Protein AF-A0A150FWF8-F1 (afdb_monomer)

Solvent-accessible surface area (backbone atoms only — not comparable to full-atom values): 8948 Å² total; per-residue (Å²): 78,70,70,55,51,53,51,52,54,50,52,48,55,57,45,66,74,67,61,68,60,46,99,85,64,50,68,86,75,73,76,41,76,70,73,86,49,78,56,69,52,47,60,86,70,69,62,70,35,50,94,74,71,52,44,63,86,37,33,57,85,67,70,81,96,44,62,73,79,41,32,49,62,50,50,48,48,54,54,50,48,57,51,49,51,50,56,58,72,72,49,82,90,55,95,72,78,41,71,66,52,53,51,52,51,51,55,50,49,44,67,73,64,64,37,73,66,49,49,50,53,33,48,49,42,32,68,74,44,46,49,56,44,26,56,77,48,74,74,37,82,64,78,79,76,87,124

Secondary structure (DSSP, 8-state):
-HHHHHHHHHHHHHHHTTPPP-TTS--PPPPB-----GGG--GGGSSTTGGGT--SSSB----TT-GGGGHHHHHHHHHHHHHHHHHHHTSPP-TT-SHHHHHHHHHHHHHHHS-HHHHHHHHHHIIIIIHHHHHHTTTSPPPPP--

Organism: Gonium pectorale (NCBI:txid33097)

Mean predicted aligned error: 6.27 Å

Radius of gyration: 18.66 Å; Cα contacts (8 Å, |Δi|>4): 97; chains: 1; bounding box: 53×30×49 Å

pLDDT: mean 86.34, std 9.05, range [38.56, 96.19]

InterPro domains:
  IPR036397 Ribonuclease H superfamily [G3DSA:3.30.420.10] (2-141)

Foldseek 3Di:
DVVVVVVVVVVQVVQVVPFDQDPVRDTDQAQDEDAPDVVQPDQDVCPSCVVVVDHPVSYDDDDHPCVLLVQLVSVLVVVLVVVLVVVVVVDDDDPCPDPVNSVVVSVVCCVVPSDPVSSVVSVCCSVVPSVVQCVVVVNDDRPPDDD

Sequence (147 aa):
MEEFKAVIRSCQRAWDAREQPGADGEREAPIWSWDNARIHGNITDGVSWADLGITALEHTRLPPYSPDMHSVIELSHAHLMSVMQKYINGRQSGPEDDLVSYTSQLQKLFKEMITPEWVQATTHRLFLQVLPATLAAGGNYPPKQKR

Structure (mmCIF, N/CA/C/O backbone):
data_AF-A0A150FWF8-F1
#
_entry.id   AF-A0A150FWF8-F1
#
loop_
_atom_site.group_PDB
_atom_site.id
_atom_site.type_symbol
_atom_site.label_atom_id
_atom_site.label_alt_id
_atom_site.label_comp_id
_atom_site.label_asym_id
_atom_site.label_entity_id
_atom_site.label_seq_id
_atom_site.pdbx_PDB_ins_code
_atom_site.Cartn_x
_atom_site.Cartn_y
_atom_site.Cartn_z
_atom_site.occupancy
_atom_site.B_iso_or_equiv
_atom_site.auth_seq_id
_atom_site.auth_comp_id
_atom_site.auth_asym_id
_atom_site.auth_atom_id
_atom_site.pdbx_PDB_model_num
ATOM 1 N N . MET A 1 1 ? 3.355 16.544 0.214 1.00 82.81 1 MET A N 1
ATOM 2 C CA . MET A 1 1 ? 4.555 15.835 -0.275 1.00 82.81 1 MET A CA 1
ATOM 3 C C . MET A 1 1 ? 5.443 15.396 0.881 1.00 82.81 1 MET A C 1
ATOM 5 O O . MET A 1 1 ? 5.661 14.202 0.991 1.00 82.81 1 MET A O 1
ATOM 9 N N . GLU A 1 2 ? 5.880 16.285 1.785 1.00 88.31 2 GLU A N 1
ATOM 10 C CA . GLU A 1 2 ? 6.743 15.880 2.917 1.00 88.31 2 GLU A CA 1
ATOM 11 C C . GLU A 1 2 ? 6.139 14.808 3.835 1.00 88.31 2 GLU A C 1
ATOM 13 O O . GLU A 1 2 ? 6.839 13.883 4.233 1.00 88.31 2 GLU A O 1
ATOM 18 N N . GLU A 1 3 ? 4.837 14.869 4.116 1.00 88.56 3 GLU A N 1
ATOM 19 C CA . GLU A 1 3 ? 4.151 13.829 4.899 1.00 88.56 3 GLU A CA 1
ATOM 20 C C . GLU A 1 3 ? 4.235 12.455 4.220 1.00 88.56 3 GLU A C 1
ATOM 22 O O . GLU A 1 3 ? 4.554 11.457 4.861 1.00 88.56 3 GLU A O 1
ATOM 27 N N . PHE A 1 4 ? 4.030 12.404 2.901 1.00 90.50 4 PHE A N 1
ATOM 28 C CA . PHE A 1 4 ? 4.149 11.165 2.137 1.00 90.50 4 PHE A CA 1
ATOM 29 C C . PHE A 1 4 ? 5.605 10.683 2.074 1.00 90.50 4 PHE A C 1
ATOM 31 O O . PHE A 1 4 ? 5.872 9.507 2.308 1.00 90.50 4 PHE A O 1
ATOM 38 N N . LYS A 1 5 ? 6.575 11.591 1.891 1.00 91.62 5 LYS A N 1
ATOM 39 C CA . LYS A 1 5 ? 8.005 11.258 2.006 1.00 91.62 5 LYS A CA 1
ATOM 40 C C . LYS A 1 5 ? 8.357 10.679 3.372 1.00 91.62 5 LYS A C 1
ATOM 42 O O . LYS A 1 5 ? 9.168 9.762 3.448 1.00 91.62 5 LYS A O 1
ATOM 47 N N . ALA A 1 6 ? 7.762 11.176 4.456 1.00 92.81 6 ALA A N 1
ATOM 48 C CA . ALA A 1 6 ? 7.980 10.623 5.789 1.00 92.81 6 ALA A CA 1
ATOM 49 C C . ALA A 1 6 ? 7.493 9.166 5.895 1.00 92.81 6 ALA A C 1
ATOM 51 O O . ALA A 1 6 ? 8.179 8.346 6.512 1.00 92.81 6 ALA A O 1
ATOM 52 N N . VAL A 1 7 ? 6.372 8.829 5.245 1.00 91.81 7 VAL A N 1
ATOM 53 C CA . VAL A 1 7 ? 5.888 7.443 5.125 1.00 91.81 7 VAL A CA 1
ATOM 54 C C . VAL A 1 7 ? 6.887 6.589 4.343 1.00 91.81 7 VAL A C 1
ATOM 56 O O . VAL A 1 7 ? 7.332 5.567 4.863 1.00 91.81 7 VAL A O 1
ATOM 59 N N . ILE A 1 8 ? 7.320 7.040 3.161 1.00 92.69 8 ILE A N 1
ATOM 60 C CA . ILE A 1 8 ? 8.300 6.319 2.327 1.00 92.69 8 ILE A CA 1
ATOM 61 C C . ILE A 1 8 ? 9.616 6.083 3.080 1.00 92.69 8 ILE A C 1
ATOM 63 O O . ILE A 1 8 ? 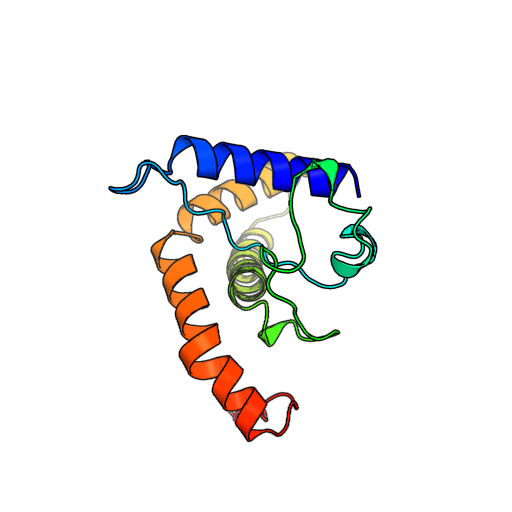10.090 4.951 3.136 1.00 92.69 8 ILE A O 1
ATOM 67 N N . ARG A 1 9 ? 10.154 7.100 3.769 1.00 93.62 9 ARG A N 1
ATOM 68 C CA . ARG A 1 9 ? 11.345 6.962 4.632 1.00 93.62 9 ARG A CA 1
ATOM 69 C C . ARG A 1 9 ? 11.153 5.897 5.714 1.00 93.62 9 ARG A C 1
ATOM 71 O O . ARG A 1 9 ? 12.097 5.197 6.069 1.00 93.62 9 ARG A O 1
AT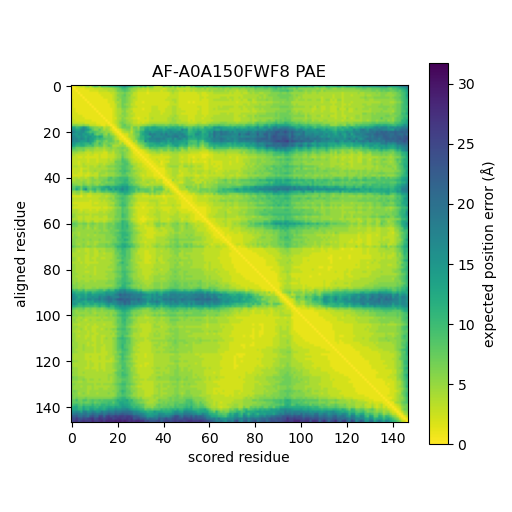OM 78 N N . SER A 1 10 ? 9.951 5.788 6.279 1.00 92.75 10 SER A N 1
ATOM 79 C CA . SER A 1 10 ? 9.643 4.769 7.286 1.00 92.75 10 SER A CA 1
ATOM 80 C C . SER A 1 10 ? 9.637 3.363 6.687 1.00 92.75 10 SER A C 1
ATOM 82 O O . SER A 1 10 ? 10.218 2.448 7.270 1.00 92.75 10 SER A O 1
ATOM 84 N N . CYS A 1 11 ? 9.043 3.204 5.503 1.00 91.19 11 CYS A N 1
ATOM 85 C CA . CYS A 1 11 ? 9.052 1.947 4.759 1.00 91.19 11 CYS A CA 1
ATOM 86 C C . CYS A 1 11 ? 10.472 1.533 4.356 1.00 91.19 11 CYS A C 1
ATOM 88 O O . CYS A 1 11 ? 10.833 0.377 4.549 1.00 91.19 11 CYS A O 1
ATOM 90 N N . GLN A 1 12 ? 11.288 2.474 3.876 1.00 90.31 12 GLN A N 1
ATOM 91 C CA . GLN A 1 12 ? 12.669 2.213 3.468 1.00 90.31 12 GLN A CA 1
ATOM 92 C C . GLN A 1 12 ? 13.511 1.739 4.654 1.00 90.31 12 GLN A C 1
ATOM 94 O O . GLN A 1 12 ? 14.108 0.674 4.588 1.00 90.31 12 GLN A O 1
ATOM 99 N N . ARG A 1 13 ? 13.432 2.420 5.808 1.00 90.88 13 ARG A N 1
ATOM 100 C CA . ARG A 1 13 ? 14.096 1.947 7.037 1.00 90.88 13 ARG A CA 1
ATOM 101 C C . ARG A 1 13 ? 13.661 0.538 7.448 1.00 90.88 13 ARG A C 1
ATOM 103 O O . ARG A 1 13 ? 14.473 -0.230 7.953 1.00 90.88 13 ARG A O 1
ATOM 110 N N . ALA A 1 14 ? 12.379 0.210 7.286 1.00 88.94 14 ALA A N 1
ATOM 111 C CA . ALA A 1 14 ? 11.867 -1.118 7.614 1.00 88.94 14 ALA A CA 1
ATOM 112 C C . ALA A 1 14 ? 12.358 -2.195 6.631 1.00 88.94 14 ALA A C 1
ATOM 114 O O . ALA A 1 14 ? 12.571 -3.331 7.055 1.00 88.94 14 ALA A O 1
ATOM 115 N N . TRP A 1 15 ? 12.541 -1.844 5.355 1.00 87.81 15 TRP A N 1
ATOM 116 C CA . TRP A 1 15 ? 13.174 -2.694 4.346 1.00 87.81 15 TRP A CA 1
ATOM 117 C C . TRP A 1 15 ? 14.650 -2.926 4.678 1.00 87.81 15 TRP A C 1
ATOM 119 O O . TRP A 1 15 ? 15.046 -4.067 4.903 1.00 87.81 15 TRP A O 1
ATOM 129 N N . ASP A 1 16 ? 15.421 -1.851 4.850 1.00 86.56 16 ASP A N 1
ATOM 130 C CA . ASP A 1 16 ? 16.868 -1.889 5.102 1.00 86.56 16 ASP A CA 1
ATOM 131 C C . ASP A 1 16 ? 17.242 -2.678 6.367 1.00 86.56 16 ASP A C 1
ATOM 133 O O . ASP A 1 16 ? 18.336 -3.241 6.463 1.00 86.56 16 ASP A O 1
ATOM 137 N N . ALA A 1 17 ? 16.344 -2.696 7.358 1.00 86.88 17 ALA A N 1
ATOM 138 C CA . ALA A 1 17 ? 16.509 -3.448 8.599 1.00 86.88 17 ALA A CA 1
ATOM 139 C C . ALA A 1 17 ? 16.236 -4.955 8.448 1.00 86.88 17 ALA A C 1
ATOM 141 O O . ALA A 1 17 ? 16.675 -5.739 9.290 1.00 86.88 17 ALA A O 1
ATOM 142 N N . ARG A 1 18 ? 15.469 -5.362 7.431 1.00 83.19 18 ARG A N 1
ATOM 143 C CA . ARG A 1 18 ? 15.099 -6.764 7.169 1.00 83.19 18 ARG A CA 1
ATOM 144 C C . ARG A 1 18 ? 15.991 -7.410 6.123 1.00 83.19 18 ARG A C 1
ATOM 146 O O . ARG A 1 18 ? 16.251 -8.607 6.208 1.00 83.19 18 ARG A O 1
ATOM 153 N N . GLU A 1 19 ? 16.380 -6.638 5.124 1.00 78.50 19 GLU A N 1
ATOM 154 C CA . GLU A 1 19 ? 17.072 -7.129 3.949 1.00 78.50 19 GLU A CA 1
ATOM 155 C C . GLU A 1 19 ? 18.535 -7.454 4.290 1.00 78.50 19 GLU A C 1
ATOM 157 O O . GLU A 1 19 ? 19.263 -6.652 4.886 1.00 78.50 19 GLU A O 1
ATOM 162 N N . GLN A 1 20 ? 18.931 -8.694 3.995 1.00 68.94 20 GLN A N 1
ATOM 163 C CA . GLN A 1 20 ? 20.305 -9.156 4.158 1.00 68.94 20 GLN A CA 1
ATOM 164 C C . GLN A 1 20 ? 21.025 -9.017 2.816 1.00 68.94 20 GLN A C 1
ATOM 166 O O . GLN A 1 20 ? 20.408 -9.324 1.800 1.00 68.94 20 GLN A O 1
ATOM 171 N N . PRO A 1 21 ? 22.307 -8.609 2.803 1.00 69.44 21 PRO A N 1
ATOM 172 C CA . PRO A 1 21 ? 23.065 -8.534 1.562 1.00 69.44 21 PRO A CA 1
ATOM 173 C C . PRO A 1 21 ? 23.065 -9.886 0.840 1.00 69.44 21 PRO A C 1
ATOM 175 O O . PRO A 1 21 ? 23.193 -10.935 1.484 1.00 69.44 21 PRO A O 1
ATOM 178 N N . GLY A 1 22 ? 22.957 -9.849 -0.485 1.00 64.06 22 GLY A N 1
ATOM 179 C CA . GLY A 1 22 ? 23.120 -11.000 -1.361 1.00 64.06 22 GLY A CA 1
ATOM 180 C C . GLY A 1 22 ? 24.528 -11.599 -1.294 1.00 64.06 22 GLY A C 1
ATOM 181 O O . GLY A 1 22 ? 25.421 -11.117 -0.594 1.00 64.06 22 GLY A O 1
ATOM 182 N N . ALA A 1 23 ? 24.748 -12.685 -2.038 1.00 65.25 23 ALA A N 1
ATOM 183 C CA . ALA A 1 23 ? 26.032 -13.397 -2.063 1.00 65.25 23 ALA A CA 1
ATOM 184 C C . ALA A 1 23 ? 27.204 -12.552 -2.616 1.00 65.25 23 ALA A C 1
ATOM 186 O O . ALA A 1 23 ? 28.365 -12.863 -2.356 1.00 65.25 23 ALA A O 1
ATOM 187 N N . ASP A 1 24 ? 26.898 -11.495 -3.361 1.00 75.94 24 ASP A N 1
ATOM 188 C CA . ASP A 1 24 ? 27.807 -10.472 -3.889 1.00 75.94 24 ASP A CA 1
ATOM 189 C C . ASP A 1 24 ? 27.988 -9.270 -2.942 1.00 75.94 24 ASP A C 1
ATOM 191 O O . ASP A 1 24 ? 28.795 -8.381 -3.213 1.00 75.94 24 ASP A O 1
ATOM 195 N N . GLY A 1 25 ? 27.286 -9.257 -1.806 1.00 68.75 25 GLY A N 1
ATOM 196 C CA . GLY A 1 25 ? 27.269 -8.145 -0.862 1.00 68.75 25 GLY A CA 1
ATOM 197 C C . GLY A 1 25 ? 26.376 -6.981 -1.292 1.00 68.75 25 GLY A C 1
ATOM 198 O O . GLY A 1 25 ? 26.325 -5.983 -0.565 1.00 68.75 25 GLY A O 1
ATOM 199 N N . GLU A 1 26 ? 25.670 -7.090 -2.422 1.00 73.25 26 GLU A N 1
ATOM 200 C CA . GLU A 1 26 ? 24.717 -6.075 -2.858 1.00 73.25 26 GLU A CA 1
ATOM 201 C C . GLU A 1 26 ? 23.365 -6.259 -2.174 1.00 73.25 26 GLU A C 1
ATOM 203 O O . GLU A 1 26 ? 22.976 -7.351 -1.758 1.00 73.25 26 GLU A O 1
ATOM 208 N N . ARG A 1 27 ? 22.670 -5.138 -2.006 1.00 72.00 27 ARG A N 1
ATOM 209 C CA . ARG A 1 27 ? 21.336 -5.078 -1.424 1.00 72.00 27 ARG A CA 1
ATOM 210 C C . ARG A 1 27 ? 20.326 -4.808 -2.526 1.00 72.00 27 ARG A C 1
ATOM 212 O O . ARG A 1 27 ? 20.511 -3.864 -3.297 1.00 72.00 27 ARG A O 1
ATOM 219 N N . GLU A 1 28 ? 19.264 -5.599 -2.596 1.00 77.69 28 GLU A N 1
ATOM 220 C CA . GLU A 1 28 ? 18.159 -5.332 -3.507 1.00 77.69 28 GLU A CA 1
ATOM 221 C C . GLU A 1 28 ? 17.399 -4.089 -3.037 1.00 77.69 28 GLU A C 1
ATOM 223 O O . GLU A 1 28 ? 16.828 -4.032 -1.942 1.00 77.69 28 GLU A O 1
ATOM 228 N N . ALA A 1 29 ? 17.375 -3.071 -3.896 1.00 78.81 29 ALA A N 1
ATOM 229 C CA . ALA A 1 29 ? 16.549 -1.899 -3.673 1.00 78.81 29 ALA A CA 1
ATOM 230 C C . ALA A 1 29 ? 15.059 -2.273 -3.794 1.00 78.81 29 ALA A C 1
ATOM 232 O O . ALA A 1 29 ? 14.678 -3.025 -4.697 1.00 78.81 29 ALA A O 1
ATOM 233 N N . PRO A 1 30 ? 14.183 -1.731 -2.930 1.00 86.69 30 PRO A N 1
ATOM 234 C CA . PRO A 1 30 ? 12.756 -1.969 -3.055 1.00 86.69 30 PRO A CA 1
ATOM 235 C C . PRO A 1 30 ? 12.214 -1.322 -4.335 1.00 86.69 30 PRO A C 1
ATOM 237 O O . PRO A 1 30 ? 12.548 -0.182 -4.662 1.00 86.69 30 PRO A O 1
ATOM 240 N N . ILE A 1 31 ? 11.303 -2.024 -5.013 1.00 88.38 31 ILE A N 1
ATOM 241 C CA . ILE A 1 31 ? 10.491 -1.437 -6.081 1.00 88.38 31 ILE A CA 1
ATOM 242 C C . ILE A 1 31 ? 9.268 -0.777 -5.447 1.00 88.38 31 ILE A C 1
ATOM 244 O O . ILE A 1 31 ? 8.422 -1.428 -4.831 1.00 88.38 31 ILE A O 1
ATOM 248 N N . TRP A 1 32 ? 9.160 0.530 -5.629 1.00 89.81 32 TRP A N 1
ATOM 249 C CA . TRP A 1 32 ? 8.079 1.351 -5.118 1.00 89.81 32 TRP A CA 1
ATOM 250 C C . TRP A 1 32 ? 6.877 1.377 -6.059 1.00 89.81 32 TRP A C 1
ATOM 252 O O . TRP A 1 32 ? 7.002 1.250 -7.278 1.00 89.81 32 TRP A O 1
ATOM 262 N N . SER A 1 33 ? 5.686 1.569 -5.498 1.00 88.50 33 SER A N 1
ATOM 263 C CA . SER A 1 33 ? 4.461 1.741 -6.275 1.00 88.50 33 SER A CA 1
ATOM 264 C C . SER A 1 33 ? 3.449 2.593 -5.512 1.00 88.50 33 SER A C 1
ATOM 266 O O . SER A 1 33 ? 3.050 2.249 -4.399 1.00 88.50 33 SER A O 1
ATOM 268 N N . TRP A 1 34 ? 3.024 3.699 -6.123 1.00 89.19 34 TRP A N 1
ATOM 269 C CA . TRP A 1 34 ? 1.925 4.557 -5.670 1.00 89.19 34 TRP A CA 1
ATOM 270 C C . TRP A 1 34 ? 1.224 5.208 -6.872 1.00 89.19 34 TRP A C 1
ATOM 272 O O . TRP A 1 34 ? 1.686 5.100 -8.010 1.00 89.19 34 TRP A O 1
ATOM 282 N N . ASP A 1 35 ? 0.053 5.811 -6.650 1.00 86.62 35 ASP A N 1
ATOM 283 C CA . ASP A 1 35 ? -0.755 6.407 -7.723 1.00 86.62 35 ASP A CA 1
ATOM 284 C C . ASP A 1 35 ? -0.237 7.792 -8.155 1.00 86.62 35 ASP A C 1
ATOM 286 O O . ASP A 1 35 ? 0.666 8.370 -7.554 1.00 86.62 35 ASP A O 1
ATOM 290 N N . ASN A 1 36 ? -0.841 8.372 -9.191 1.00 86.50 36 ASN A N 1
ATOM 291 C CA . ASN A 1 36 ? -0.421 9.666 -9.736 1.00 86.50 36 ASN A CA 1
ATOM 292 C C . ASN A 1 36 ? -1.059 10.879 -9.016 1.00 86.50 36 ASN A C 1
ATOM 294 O O . ASN A 1 36 ? -1.246 11.933 -9.634 1.00 86.50 36 ASN A O 1
ATOM 298 N N . ALA A 1 37 ? -1.448 10.760 -7.740 1.00 86.12 37 ALA A N 1
ATOM 299 C CA . ALA A 1 37 ? -1.984 11.890 -6.985 1.00 86.12 37 ALA A CA 1
ATOM 300 C C . ALA A 1 37 ? -0.940 13.010 -6.835 1.00 86.12 37 ALA A C 1
ATOM 302 O O . ALA A 1 37 ? 0.234 12.766 -6.564 1.00 86.12 37 ALA A O 1
ATOM 303 N N . ARG A 1 38 ? -1.373 14.278 -6.922 1.00 86.75 38 ARG A N 1
ATOM 304 C CA . ARG A 1 38 ? -0.477 15.454 -6.832 1.00 86.75 38 ARG A CA 1
ATOM 305 C C . ARG A 1 38 ? 0.416 15.437 -5.585 1.00 86.75 38 ARG A C 1
ATOM 307 O O . ARG A 1 38 ? 1.541 15.926 -5.623 1.00 86.75 38 ARG A O 1
ATOM 314 N N . ILE A 1 39 ? -0.087 14.896 -4.476 1.00 86.12 39 ILE A N 1
ATOM 315 C CA . ILE A 1 39 ? 0.645 14.814 -3.207 1.00 86.12 39 ILE A CA 1
ATOM 316 C C . ILE A 1 39 ? 1.872 13.890 -3.264 1.00 86.12 39 ILE A C 1
ATOM 318 O O . ILE A 1 39 ? 2.776 14.078 -2.445 1.00 86.12 39 ILE A O 1
ATOM 322 N N . HIS A 1 40 ? 1.917 12.958 -4.224 1.00 87.9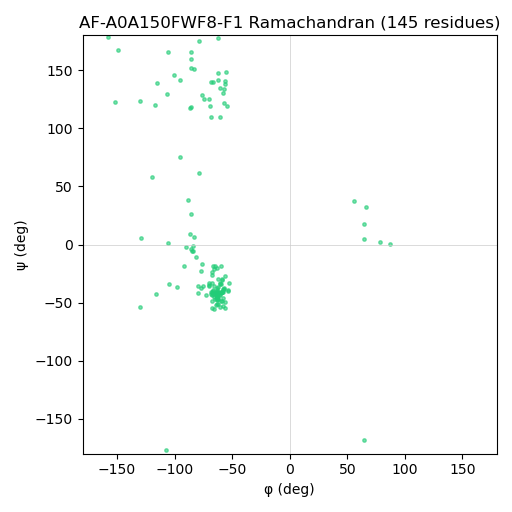4 40 HIS A N 1
ATOM 323 C CA . HIS A 1 40 ? 3.017 12.021 -4.458 1.00 87.94 40 HIS A CA 1
ATOM 324 C C . HIS A 1 40 ? 4.129 12.607 -5.348 1.00 87.94 40 HIS A C 1
ATOM 326 O O . HIS A 1 40 ? 5.158 11.970 -5.546 1.00 87.94 40 HIS A O 1
ATOM 332 N N . GLY A 1 41 ? 3.965 13.824 -5.876 1.00 85.38 41 GLY A N 1
ATOM 333 C CA . GLY A 1 41 ? 4.950 14.419 -6.785 1.00 85.38 41 GLY A CA 1
ATOM 334 C C . GLY A 1 41 ? 5.083 13.647 -8.103 1.00 85.38 41 GLY A C 1
ATOM 335 O O . GLY A 1 41 ? 4.260 12.791 -8.424 1.00 85.38 41 GLY A O 1
ATOM 336 N N . ASN A 1 42 ? 6.111 13.966 -8.890 1.00 82.69 42 ASN A N 1
ATOM 337 C CA . ASN A 1 42 ? 6.362 13.297 -10.164 1.00 82.69 42 ASN A CA 1
ATOM 338 C C . ASN A 1 42 ? 7.701 12.558 -10.123 1.00 82.69 42 ASN A C 1
ATOM 340 O O . ASN A 1 42 ? 8.744 13.174 -9.962 1.00 82.69 42 ASN A O 1
ATOM 344 N N . ILE A 1 43 ? 7.694 11.239 -10.317 1.00 82.94 43 ILE A N 1
ATOM 345 C CA . ILE A 1 43 ? 8.942 10.467 -10.327 1.00 82.94 43 ILE A CA 1
ATOM 346 C C . ILE A 1 43 ? 9.837 10.796 -11.530 1.00 82.94 43 ILE A C 1
ATOM 348 O O . ILE A 1 43 ? 11.056 10.673 -11.456 1.00 82.94 43 ILE A O 1
ATOM 352 N N . THR A 1 44 ? 9.254 11.257 -12.641 1.00 79.44 44 THR A N 1
ATOM 353 C CA . THR A 1 44 ? 10.006 11.539 -13.870 1.00 79.44 44 THR A CA 1
ATOM 354 C C . THR A 1 44 ? 10.633 12.929 -13.893 1.00 79.44 44 THR A C 1
ATOM 356 O O . THR A 1 44 ? 11.320 13.247 -14.859 1.00 79.44 44 THR A O 1
ATOM 359 N N . ASP A 1 45 ? 10.371 13.784 -12.901 1.00 79.50 45 ASP A N 1
ATOM 360 C CA . ASP A 1 45 ? 10.965 15.126 -12.853 1.00 79.50 45 ASP A CA 1
ATOM 361 C C . ASP A 1 45 ? 12.397 15.125 -12.290 1.00 79.50 45 ASP A C 1
ATOM 363 O O . ASP A 1 45 ? 13.089 16.133 -12.399 1.00 79.50 45 ASP A O 1
ATOM 367 N N . GLY A 1 46 ? 12.849 14.002 -11.712 1.00 69.12 46 GLY A N 1
ATOM 368 C CA . GLY A 1 46 ? 14.188 13.843 -11.138 1.00 69.12 46 GLY A CA 1
ATOM 369 C C . GLY A 1 46 ? 14.478 14.731 -9.921 1.00 69.12 46 GLY A C 1
ATOM 370 O O . GLY A 1 46 ? 15.603 14.729 -9.433 1.00 69.12 46 GLY A O 1
ATOM 371 N N . VAL A 1 47 ? 13.494 15.484 -9.423 1.00 79.69 47 VAL A N 1
ATOM 372 C CA . VAL A 1 47 ? 13.630 16.459 -8.328 1.00 79.69 47 VAL A CA 1
ATOM 373 C C . VAL A 1 47 ? 12.791 16.038 -7.127 1.00 79.69 47 VAL A C 1
ATOM 375 O O . VAL A 1 47 ? 13.261 16.101 -5.992 1.00 79.69 47 VAL A O 1
ATOM 378 N N . SER A 1 48 ? 11.563 15.571 -7.362 1.00 83.44 48 SER A N 1
ATOM 379 C CA . SER A 1 48 ? 10.589 15.247 -6.318 1.00 83.44 48 SER A CA 1
ATOM 380 C C . SER A 1 48 ? 11.099 14.191 -5.339 1.00 83.44 48 SER A C 1
ATOM 382 O O . SER A 1 48 ? 10.732 14.243 -4.169 1.00 83.44 48 SER A O 1
ATOM 384 N N . TRP A 1 49 ? 11.960 13.272 -5.780 1.00 89.62 49 TRP A N 1
ATOM 385 C 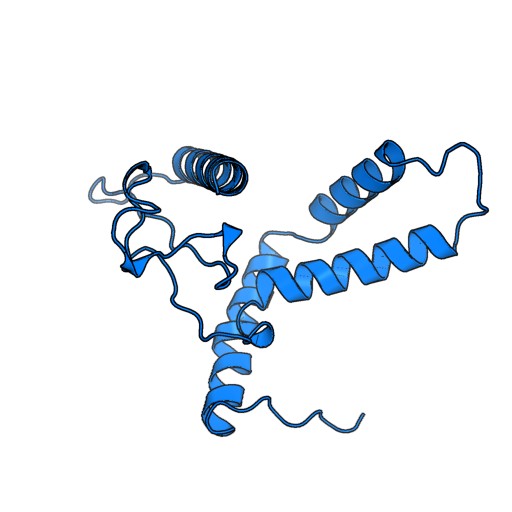CA . TRP A 1 49 ? 12.362 12.085 -5.014 1.00 89.62 49 TRP A CA 1
ATOM 386 C C . TRP A 1 49 ? 13.879 11.871 -4.904 1.00 89.62 49 TRP A C 1
ATOM 388 O O . TRP A 1 49 ? 14.322 10.876 -4.330 1.00 89.62 49 TRP A O 1
ATOM 398 N N . ALA A 1 50 ? 14.675 12.821 -5.404 1.00 85.88 50 ALA A N 1
ATOM 399 C CA . ALA A 1 50 ? 16.133 12.713 -5.449 1.00 85.88 50 ALA A CA 1
ATOM 400 C C . ALA A 1 50 ? 16.777 12.536 -4.063 1.00 85.88 50 ALA A C 1
ATOM 402 O O . ALA A 1 50 ? 17.752 11.804 -3.931 1.00 85.88 50 ALA A O 1
ATOM 403 N N . ASP A 1 51 ? 16.212 13.151 -3.017 1.00 88.12 51 ASP A N 1
ATOM 404 C CA . ASP A 1 51 ? 16.709 13.048 -1.637 1.00 88.12 51 ASP A CA 1
ATOM 405 C C . ASP A 1 51 ? 16.566 11.644 -1.031 1.00 88.12 51 ASP A C 1
ATOM 407 O O . ASP A 1 51 ? 17.233 11.334 -0.047 1.00 88.12 51 ASP A O 1
ATOM 411 N N . LEU A 1 52 ? 15.706 10.803 -1.612 1.00 87.81 52 LEU A N 1
ATOM 412 C CA . LEU A 1 52 ? 15.494 9.412 -1.203 1.00 87.81 52 LEU A CA 1
ATOM 413 C C . LEU A 1 52 ? 16.113 8.404 -2.176 1.00 87.81 52 LEU A C 1
ATOM 415 O O . LEU A 1 52 ? 15.969 7.201 -1.971 1.00 87.81 52 LEU A O 1
ATOM 419 N N . GLY A 1 53 ? 16.781 8.882 -3.230 1.00 88.12 53 GLY A N 1
ATOM 420 C CA . GLY A 1 53 ? 17.396 8.030 -4.246 1.00 88.12 53 GLY A CA 1
ATOM 421 C C . GLY A 1 53 ? 16.400 7.204 -5.064 1.00 88.12 53 GLY A C 1
ATOM 422 O O . GLY A 1 53 ? 16.809 6.238 -5.694 1.00 88.12 53 GLY A O 1
ATOM 423 N N . ILE A 1 54 ? 15.108 7.553 -5.061 1.00 89.12 54 ILE A N 1
ATOM 424 C CA . ILE A 1 54 ? 14.092 6.826 -5.831 1.00 89.12 54 ILE A CA 1
ATOM 425 C C . ILE A 1 54 ? 14.047 7.414 -7.237 1.00 89.12 54 ILE A C 1
ATOM 427 O O . ILE A 1 54 ? 13.708 8.589 -7.414 1.00 89.12 54 ILE A O 1
ATOM 431 N N . THR A 1 55 ? 14.373 6.599 -8.237 1.00 87.88 55 THR A N 1
ATOM 432 C CA . THR A 1 55 ? 14.300 6.977 -9.649 1.00 87.88 55 THR A CA 1
ATOM 433 C C . THR A 1 55 ? 13.123 6.286 -10.344 1.00 87.88 55 THR A C 1
ATOM 435 O O . THR A 1 55 ? 12.332 5.566 -9.735 1.00 87.88 55 THR A O 1
ATOM 438 N N . ALA A 1 56 ? 12.986 6.508 -11.653 1.00 84.56 56 ALA A N 1
ATOM 439 C CA . ALA A 1 56 ? 11.999 5.803 -12.465 1.00 84.56 56 ALA A CA 1
ATOM 440 C C . ALA A 1 56 ? 12.265 4.287 -12.572 1.00 84.56 56 ALA A C 1
ATOM 442 O O . ALA A 1 56 ? 11.349 3.557 -12.943 1.00 84.56 56 ALA A O 1
ATOM 443 N N . LEU A 1 57 ? 13.484 3.816 -12.275 1.00 85.38 57 LEU A N 1
ATOM 444 C CA . LEU A 1 57 ? 13.816 2.387 -12.251 1.00 85.38 57 LEU A CA 1
ATOM 445 C C . LEU A 1 57 ? 13.298 1.709 -10.979 1.00 85.38 57 LEU A C 1
ATOM 447 O O . LEU A 1 57 ? 12.772 0.601 -11.047 1.00 85.38 57 LEU A O 1
ATOM 451 N N . GLU A 1 58 ? 13.355 2.399 -9.841 1.00 88.00 58 GLU A N 1
ATOM 452 C CA . GLU A 1 58 ? 12.867 1.892 -8.556 1.00 88.00 58 GLU A CA 1
ATOM 453 C C . GLU A 1 58 ? 11.372 2.170 -8.351 1.00 88.00 58 GLU A C 1
ATOM 455 O O . GLU A 1 58 ? 10.857 1.958 -7.260 1.00 88.00 58 GLU A O 1
ATOM 460 N N . HIS A 1 59 ? 10.640 2.642 -9.364 1.00 88.62 59 HIS A N 1
ATOM 461 C CA . HIS A 1 59 ? 9.212 2.925 -9.250 1.00 88.62 59 HIS A CA 1
ATOM 462 C C . HIS A 1 59 ? 8.403 2.293 -10.385 1.00 88.62 59 HIS A C 1
ATOM 464 O O . HIS A 1 59 ? 8.578 2.597 -11.566 1.00 88.62 59 HIS A O 1
ATOM 470 N N . THR A 1 60 ? 7.413 1.480 -10.023 1.00 85.75 60 THR A N 1
ATOM 471 C CA . THR A 1 60 ? 6.455 0.909 -10.970 1.00 85.75 60 THR A CA 1
ATOM 472 C C . THR A 1 60 ? 5.562 2.012 -11.523 1.00 85.75 60 THR A C 1
ATOM 474 O O . THR A 1 60 ? 4.702 2.550 -10.825 1.00 85.75 60 THR A O 1
ATOM 477 N N . ARG A 1 61 ? 5.737 2.354 -12.802 1.00 78.69 61 ARG A N 1
ATOM 478 C CA . ARG A 1 61 ? 4.873 3.327 -13.474 1.00 78.69 61 ARG A CA 1
ATOM 479 C C . ARG A 1 61 ? 3.477 2.746 -13.681 1.00 78.69 61 ARG A C 1
ATOM 481 O O . ARG A 1 61 ? 3.319 1.712 -14.324 1.00 78.69 61 ARG A O 1
ATOM 488 N N . LEU A 1 62 ? 2.469 3.466 -13.199 1.00 80.06 62 LEU A N 1
ATOM 489 C CA . LEU A 1 62 ? 1.070 3.078 -13.326 1.00 80.06 62 LEU A CA 1
ATOM 490 C C . LEU A 1 62 ? 0.303 4.090 -14.189 1.00 80.06 62 LEU A C 1
ATOM 492 O O . LEU A 1 62 ? 0.543 5.299 -14.068 1.00 80.06 62 LEU A O 1
ATOM 496 N N . PRO A 1 63 ? -0.592 3.638 -15.090 1.00 84.44 63 PRO A N 1
ATOM 497 C CA . PRO A 1 63 ? -1.421 4.543 -15.871 1.00 84.44 63 PRO A CA 1
ATOM 498 C C . PRO A 1 63 ? -2.340 5.381 -14.964 1.00 84.44 63 PRO A C 1
ATOM 500 O O . PRO A 1 63 ? -2.779 4.909 -13.911 1.00 84.44 63 PRO A O 1
ATOM 503 N N . PRO A 1 64 ? -2.662 6.630 -15.345 1.00 85.50 64 PRO A N 1
ATOM 504 C CA . PRO A 1 64 ? -3.649 7.429 -14.627 1.00 85.50 64 PRO A CA 1
ATOM 505 C C . PRO A 1 64 ? -4.998 6.705 -14.516 1.00 85.50 64 PRO A C 1
ATOM 507 O O . PRO A 1 64 ? -5.385 5.964 -15.416 1.00 85.50 64 PRO A O 1
ATOM 510 N N . TYR A 1 65 ? -5.724 6.949 -13.421 1.00 85.94 65 TYR A N 1
ATOM 511 C CA . TYR A 1 65 ? -7.083 6.432 -13.204 1.00 85.94 65 TYR A CA 1
ATOM 512 C C . TYR A 1 65 ? -7.213 4.901 -13.313 1.00 85.94 65 TYR A C 1
ATOM 514 O O . TYR A 1 65 ? -8.221 4.411 -13.822 1.00 85.94 65 TYR A O 1
ATOM 522 N N . SER A 1 66 ? -6.208 4.159 -12.829 1.00 88.19 66 SER A N 1
ATOM 523 C CA . SER A 1 66 ? -6.153 2.684 -12.877 1.00 88.19 66 SER A CA 1
ATOM 524 C C . SER A 1 66 ? -6.074 2.032 -11.479 1.00 88.19 66 SER A C 1
ATOM 526 O O . SER A 1 66 ? -5.109 1.325 -11.183 1.00 88.19 66 SER A O 1
ATOM 528 N N . PRO A 1 67 ? -7.045 2.267 -10.571 1.00 86.69 67 PRO A N 1
ATOM 529 C CA . PRO A 1 67 ? -7.085 1.655 -9.236 1.00 86.69 67 PRO A CA 1
ATOM 530 C C . PRO A 1 67 ? -7.062 0.118 -9.258 1.00 86.69 67 PRO A C 1
ATOM 532 O O . PRO A 1 67 ? -6.551 -0.512 -8.338 1.00 86.69 67 PRO A O 1
ATOM 535 N N . ASP A 1 68 ? -7.550 -0.526 -10.316 1.00 84.81 68 ASP A N 1
ATOM 536 C CA . ASP A 1 68 ? -7.447 -1.978 -10.493 1.00 84.81 68 ASP A CA 1
ATOM 537 C C . ASP A 1 68 ? -5.987 -2.465 -10.537 1.00 84.81 68 ASP A C 1
ATOM 539 O O . ASP A 1 68 ? -5.671 -3.536 -10.004 1.00 84.81 68 ASP A O 1
ATOM 543 N N . MET A 1 69 ? -5.081 -1.646 -11.078 1.00 85.56 69 MET A N 1
ATOM 544 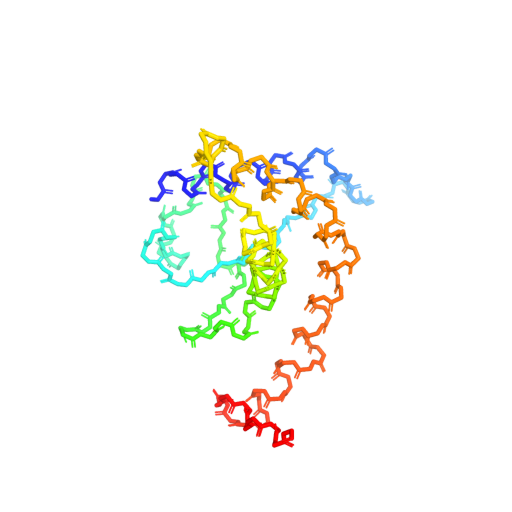C CA . MET A 1 69 ? -3.641 -1.907 -11.075 1.00 85.56 69 MET A CA 1
ATOM 545 C C . MET A 1 69 ? -2.980 -1.645 -9.710 1.00 85.56 69 MET A C 1
ATOM 547 O O . MET A 1 69 ? -1.919 -2.194 -9.429 1.00 85.56 69 MET A O 1
ATOM 551 N N . HIS A 1 70 ? -3.648 -0.919 -8.810 1.00 85.75 70 HIS A N 1
ATOM 552 C CA . HIS A 1 70 ? -3.272 -0.735 -7.402 1.00 85.75 70 HIS A CA 1
ATOM 553 C C . HIS A 1 70 ? -3.861 -1.838 -6.501 1.00 85.75 70 HIS A C 1
ATOM 555 O O . HIS A 1 70 ? -4.284 -1.601 -5.369 1.00 85.75 70 HIS A O 1
ATOM 561 N N . SER A 1 71 ? -3.893 -3.079 -7.001 1.00 83.19 71 SER A N 1
ATOM 562 C CA . SER A 1 71 ? -4.653 -4.184 -6.399 1.00 83.19 71 SER A CA 1
ATOM 563 C C . SER A 1 71 ? -4.356 -4.428 -4.916 1.00 83.19 71 SER A C 1
ATOM 565 O O . SER A 1 71 ? -5.288 -4.703 -4.167 1.00 83.19 71 SER A O 1
ATOM 567 N N . VAL A 1 72 ? -3.099 -4.326 -4.471 1.00 88.38 72 VAL A N 1
ATOM 568 C CA . VAL A 1 72 ? -2.746 -4.579 -3.061 1.00 88.38 72 VAL A CA 1
ATOM 569 C C . VAL A 1 72 ? -3.412 -3.557 -2.142 1.00 88.38 72 VAL A C 1
ATOM 571 O O . VAL A 1 72 ? -4.091 -3.944 -1.191 1.00 88.38 72 VAL A O 1
ATOM 574 N N . ILE A 1 73 ? -3.257 -2.261 -2.426 1.00 90.38 73 ILE A N 1
ATOM 575 C CA . ILE A 1 73 ? -3.784 -1.200 -1.562 1.00 90.38 73 ILE A CA 1
ATOM 576 C C . ILE A 1 73 ? -5.308 -1.096 -1.674 1.00 90.38 73 ILE A C 1
ATOM 578 O O . ILE A 1 73 ? -5.985 -1.068 -0.649 1.00 90.38 73 ILE A O 1
ATOM 582 N N . GLU A 1 74 ? -5.869 -1.159 -2.885 1.00 90.94 74 GLU A N 1
ATOM 583 C CA . GLU A 1 74 ? -7.315 -1.016 -3.094 1.00 90.94 74 GLU A CA 1
ATOM 584 C C . GLU A 1 74 ? -8.105 -2.194 -2.517 1.00 90.94 74 GLU A C 1
ATOM 586 O O . GLU A 1 74 ? -9.140 -2.001 -1.873 1.00 90.94 74 GLU A O 1
ATOM 591 N N . LEU A 1 75 ? -7.612 -3.429 -2.670 1.00 92.31 75 LEU A N 1
ATOM 592 C CA . LEU A 1 75 ? -8.260 -4.583 -2.043 1.00 92.31 75 LEU A CA 1
ATOM 593 C C . LEU A 1 75 ? -8.091 -4.578 -0.527 1.00 92.31 75 LEU A C 1
ATOM 595 O O . LEU A 1 75 ? -9.023 -4.966 0.174 1.00 92.31 75 LEU A O 1
ATOM 599 N N . SER A 1 76 ? -6.944 -4.127 -0.013 1.00 94.19 76 SER A N 1
ATOM 600 C CA . SER A 1 76 ? -6.745 -3.983 1.433 1.00 94.19 76 SER A CA 1
ATOM 601 C C . SER A 1 76 ? -7.712 -2.950 2.011 1.00 94.19 76 SER A C 1
ATOM 603 O O . SER A 1 76 ? -8.383 -3.236 3.002 1.00 94.19 76 SER A O 1
ATOM 605 N N . HIS A 1 77 ? -7.877 -1.797 1.354 1.00 93.62 77 HIS A N 1
ATOM 606 C CA . HIS A 1 77 ? -8.887 -0.803 1.716 1.00 93.62 77 HIS A CA 1
ATOM 607 C C . HIS A 1 77 ? -10.299 -1.389 1.684 1.00 93.62 77 HIS A C 1
ATOM 609 O O . HIS A 1 77 ? -11.007 -1.314 2.687 1.00 93.62 77 HIS A O 1
ATOM 615 N N . ALA A 1 78 ? -10.707 -2.018 0.579 1.00 93.12 78 ALA A N 1
ATOM 616 C CA . ALA A 1 78 ? -12.041 -2.603 0.458 1.00 93.12 78 ALA A CA 1
ATOM 617 C C . ALA A 1 78 ? -12.308 -3.666 1.540 1.00 93.12 78 ALA A C 1
ATOM 619 O O . ALA A 1 78 ? -13.391 -3.701 2.131 1.00 93.12 78 ALA A O 1
ATOM 620 N N . HIS A 1 79 ? -11.314 -4.509 1.833 1.00 94.00 79 HIS A N 1
ATOM 621 C CA . HIS A 1 79 ? -11.428 -5.566 2.831 1.00 94.00 79 HIS A CA 1
ATOM 622 C C . HIS A 1 79 ? -11.554 -5.000 4.252 1.00 94.00 79 HIS A C 1
ATOM 624 O O . HIS A 1 79 ? -12.491 -5.357 4.972 1.00 94.00 79 HIS A O 1
ATOM 630 N N . LEU A 1 80 ? -10.676 -4.064 4.626 1.00 96.19 80 LEU A N 1
ATOM 631 C CA . LEU A 1 80 ? -10.700 -3.406 5.935 1.00 96.19 80 LEU A CA 1
ATOM 632 C C . LEU A 1 80 ? -11.981 -2.602 6.136 1.00 96.19 80 LEU A C 1
ATOM 634 O O . LEU A 1 80 ? -12.633 -2.742 7.169 1.00 96.19 80 LEU A O 1
ATOM 638 N N . MET A 1 81 ? -12.382 -1.802 5.146 1.00 95.44 81 MET A N 1
ATOM 639 C CA . MET A 1 81 ? -13.581 -0.967 5.242 1.00 95.44 81 MET A CA 1
ATOM 640 C C . MET A 1 81 ? -14.852 -1.807 5.322 1.00 95.44 81 MET A C 1
ATOM 642 O O . MET A 1 81 ? -15.750 -1.463 6.086 1.00 95.44 81 MET A O 1
ATOM 646 N N . SER A 1 82 ? -14.920 -2.950 4.630 1.00 95.19 82 SER A N 1
ATOM 647 C CA . SER A 1 82 ? -16.067 -3.853 4.761 1.00 95.19 82 SER A CA 1
ATOM 648 C C . SER A 1 82 ? -16.223 -4.406 6.181 1.00 95.19 82 SER A C 1
ATOM 650 O O . SER A 1 82 ? -17.358 -4.600 6.624 1.00 95.19 82 SER A O 1
ATOM 652 N N . VAL A 1 83 ? -15.126 -4.695 6.885 1.00 95.31 83 VAL A N 1
ATOM 653 C CA . VAL A 1 83 ? -15.177 -5.191 8.271 1.00 95.31 83 VAL A CA 1
ATOM 654 C C . VAL A 1 83 ? -15.417 -4.042 9.243 1.00 95.31 83 VAL A C 1
ATOM 656 O O . VAL A 1 83 ? -16.262 -4.160 10.130 1.00 95.31 83 VAL A O 1
ATOM 659 N N . MET A 1 84 ? -14.755 -2.906 9.031 1.00 94.31 84 MET A N 1
ATOM 660 C CA . MET A 1 84 ? -14.929 -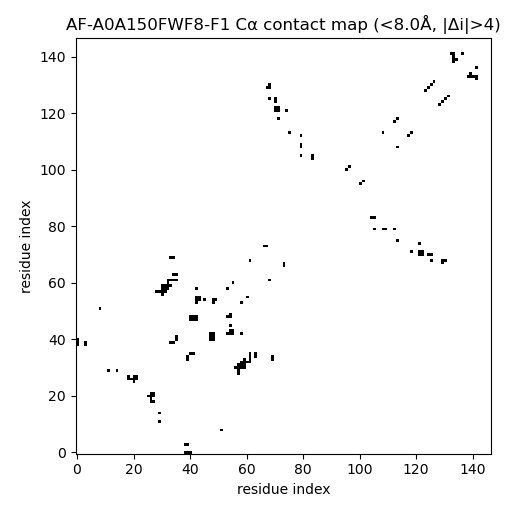1.708 9.846 1.00 94.31 84 MET A CA 1
ATOM 661 C C . MET A 1 84 ? -16.369 -1.188 9.793 1.00 94.31 84 MET A C 1
ATOM 663 O O . MET A 1 84 ? -16.943 -0.859 10.825 1.00 94.31 84 MET A O 1
ATOM 667 N N . GLN A 1 85 ? -17.001 -1.193 8.619 1.00 92.88 85 GLN A N 1
ATOM 668 C CA . GLN A 1 85 ? -18.398 -0.790 8.473 1.00 92.88 85 GLN A CA 1
ATOM 669 C C . GLN A 1 85 ? -19.346 -1.714 9.249 1.00 92.88 85 GLN A C 1
ATOM 671 O O . GLN A 1 85 ? -20.270 -1.234 9.901 1.00 92.88 85 GLN A O 1
ATOM 676 N N . LYS A 1 86 ? -19.111 -3.034 9.230 1.00 91.69 86 LYS A N 1
ATOM 677 C CA . LYS A 1 86 ? -19.886 -3.986 10.047 1.00 91.69 86 LYS A CA 1
ATOM 678 C C . LYS A 1 86 ? -19.680 -3.741 11.539 1.00 91.69 86 LYS A C 1
ATOM 680 O O . LYS A 1 86 ? -20.648 -3.788 12.290 1.00 91.69 86 LYS A O 1
ATOM 685 N N . TYR A 1 87 ? -18.442 -3.466 11.951 1.00 89.06 87 TYR A N 1
ATOM 686 C CA . TYR A 1 87 ? -18.116 -3.115 13.330 1.00 89.06 87 TYR A CA 1
ATOM 687 C C . TYR A 1 87 ? -18.859 -1.850 13.776 1.00 89.06 87 TYR A C 1
ATOM 689 O O . TYR A 1 87 ? -19.500 -1.880 14.816 1.00 89.06 87 TYR A O 1
ATOM 697 N N . ILE A 1 88 ? -18.835 -0.777 12.981 1.00 89.88 88 ILE A N 1
ATOM 698 C CA . ILE A 1 88 ? -19.526 0.483 13.295 1.00 89.88 88 ILE A CA 1
ATOM 699 C C . ILE A 1 88 ? -21.041 0.256 13.374 1.00 89.88 88 ILE A C 1
ATOM 701 O O . ILE A 1 88 ? -21.666 0.589 14.375 1.00 89.88 88 ILE A O 1
ATOM 705 N N . ASN A 1 89 ? -21.629 -0.377 12.356 1.00 89.31 89 ASN A N 1
ATOM 706 C CA . ASN A 1 89 ? -23.079 -0.576 12.275 1.00 89.31 89 ASN A CA 1
ATOM 707 C C . ASN A 1 89 ? -23.630 -1.536 13.343 1.00 89.31 89 ASN A C 1
ATOM 709 O O . ASN A 1 89 ? -24.821 -1.502 13.638 1.00 89.31 89 ASN A O 1
ATOM 713 N N . GLY A 1 90 ? -22.795 -2.432 13.875 1.00 86.62 90 GLY A N 1
ATOM 714 C CA . GLY A 1 90 ? -23.182 -3.396 14.906 1.00 86.62 90 GLY A CA 1
ATOM 715 C C . GLY A 1 90 ? -23.133 -2.848 16.334 1.00 86.62 90 GLY A C 1
ATOM 716 O O . GLY A 1 90 ? -23.519 -3.558 17.262 1.00 86.62 90 GLY A O 1
ATOM 717 N N . ARG A 1 91 ? -22.643 -1.621 16.532 1.00 83.56 91 ARG A N 1
ATOM 718 C CA . ARG A 1 91 ? -22.499 -0.993 17.851 1.00 83.56 91 ARG A CA 1
ATOM 719 C C . ARG A 1 91 ? -23.651 -0.024 18.102 1.00 83.56 91 ARG A C 1
ATOM 721 O O . ARG A 1 91 ? -24.148 0.617 17.182 1.00 83.56 91 ARG A O 1
ATOM 728 N N . GLN A 1 92 ? -24.079 0.088 19.358 1.00 79.06 92 GLN A N 1
ATOM 729 C CA . GLN A 1 92 ? -24.937 1.197 19.770 1.00 79.06 92 GLN A CA 1
ATOM 730 C C . GLN A 1 92 ? -24.073 2.443 19.905 1.00 79.06 92 GLN A C 1
ATOM 732 O O . GLN A 1 92 ? -23.045 2.388 20.580 1.00 79.06 92 GLN A O 1
ATOM 737 N N . SER A 1 93 ? -24.488 3.542 19.273 1.00 79.75 93 SER A N 1
ATOM 738 C CA . SER A 1 93 ? -23.728 4.783 19.353 1.00 79.75 93 SER A CA 1
ATOM 739 C C . SER A 1 93 ? -23.617 5.270 20.793 1.00 79.75 93 SER A C 1
ATOM 741 O O . SER A 1 93 ? -24.611 5.281 21.524 1.00 79.75 93 SER A O 1
ATOM 743 N N . GLY A 1 94 ? -22.418 5.673 21.202 1.00 78.25 94 GLY A N 1
ATOM 744 C CA . GLY A 1 94 ? -22.147 6.024 22.592 1.00 78.25 94 GLY A CA 1
ATOM 745 C C . GLY A 1 94 ? -20.934 6.934 22.777 1.00 78.25 94 GLY A C 1
ATOM 746 O O . GLY A 1 94 ? -20.260 7.278 21.810 1.00 78.25 94 GLY A O 1
ATOM 747 N N . PRO A 1 95 ? -20.631 7.329 24.026 1.00 75.00 95 PRO A N 1
ATOM 748 C CA . PRO A 1 95 ? -19.532 8.248 24.337 1.00 75.00 95 PRO A CA 1
ATOM 749 C C . PRO A 1 95 ? -18.141 7.757 23.902 1.00 75.00 95 PRO A C 1
ATOM 751 O O . PRO A 1 95 ? -17.227 8.564 23.805 1.00 75.00 95 PRO A O 1
ATOM 754 N N . GLU A 1 96 ? -17.986 6.454 23.647 1.00 76.19 96 GLU A N 1
ATOM 755 C CA . GLU A 1 96 ? -16.743 5.828 23.173 1.00 76.19 96 GLU A CA 1
ATOM 756 C C . GLU A 1 96 ? -16.553 5.905 21.644 1.00 76.19 96 GLU A C 1
ATOM 758 O O . GLU A 1 96 ? -15.536 5.445 21.126 1.00 76.19 96 GLU A O 1
ATOM 763 N N . ASP A 1 97 ? -17.503 6.479 20.896 1.00 83.44 97 ASP A N 1
ATOM 764 C CA . ASP A 1 97 ? -17.396 6.658 19.442 1.00 83.44 97 ASP A CA 1
ATOM 765 C C . ASP A 1 97 ? -16.510 7.863 19.085 1.00 83.44 97 ASP A C 1
ATOM 767 O O . ASP A 1 97 ? -16.941 8.834 18.458 1.00 83.44 97 ASP A O 1
ATOM 771 N N . ASP A 1 98 ? -15.244 7.796 19.490 1.00 87.88 98 ASP A N 1
ATOM 772 C CA . ASP A 1 98 ? -14.231 8.803 19.201 1.00 87.88 98 ASP A CA 1
ATOM 773 C C . ASP A 1 98 ? -13.222 8.351 18.129 1.00 87.88 98 ASP A C 1
ATOM 775 O O . ASP A 1 98 ? -13.108 7.181 17.744 1.00 87.88 98 ASP A O 1
ATOM 779 N N . LEU A 1 99 ? -12.461 9.320 17.612 1.00 90.38 99 LEU A N 1
ATOM 780 C CA . LEU A 1 99 ? -11.461 9.076 16.572 1.00 90.38 99 LEU A CA 1
ATOM 781 C C . LEU A 1 99 ? -10.373 8.093 17.031 1.00 90.38 99 LEU A C 1
ATOM 783 O O . LEU A 1 99 ? -9.864 7.316 16.219 1.00 90.38 99 LEU A O 1
ATOM 787 N N . VAL A 1 100 ? -10.012 8.117 18.316 1.00 92.50 100 VAL A N 1
ATOM 788 C CA . VAL A 1 100 ? -8.956 7.265 18.881 1.00 92.50 100 VAL A CA 1
ATOM 789 C C . VAL A 1 100 ? -9.392 5.803 18.849 1.00 92.50 100 VAL A C 1
ATOM 791 O O . VAL A 1 100 ? -8.624 4.939 18.419 1.00 92.50 100 VAL A O 1
ATOM 794 N N . SER A 1 101 ? -10.638 5.532 19.216 1.00 89.75 101 SER A N 1
ATOM 795 C CA . SER A 1 101 ? -11.242 4.204 19.243 1.00 89.75 101 SER A CA 1
ATOM 796 C C . SER A 1 101 ? -11.358 3.621 17.839 1.00 89.75 101 SER A C 1
ATOM 798 O O . SER A 1 101 ? -10.931 2.487 17.597 1.00 89.75 101 SER A O 1
ATOM 800 N N . TYR A 1 102 ? -11.827 4.413 16.870 1.00 92.31 102 TYR A N 1
ATOM 801 C CA . TYR A 1 102 ? -11.895 3.969 15.477 1.00 92.31 102 TYR A CA 1
ATOM 802 C C . TYR A 1 102 ? -10.516 3.746 14.855 1.00 92.31 102 TYR A C 1
ATOM 804 O O . TYR A 1 102 ? -10.313 2.752 14.155 1.00 92.31 102 TYR A O 1
ATOM 812 N N . THR A 1 103 ? -9.549 4.615 15.150 1.00 93.94 103 THR A N 1
ATOM 813 C CA . THR A 1 103 ? -8.170 4.460 14.660 1.00 93.94 103 THR A CA 1
ATOM 814 C C . THR A 1 103 ? -7.516 3.213 15.249 1.00 93.94 103 THR A C 1
ATOM 816 O O . THR A 1 103 ? -6.890 2.443 14.520 1.00 93.94 103 THR A O 1
ATOM 819 N N . SER A 1 104 ? -7.709 2.963 16.544 1.00 93.38 104 SER A N 1
ATOM 820 C CA . SER A 1 104 ? -7.180 1.779 17.233 1.00 93.38 104 SER A CA 1
ATOM 821 C C . SER A 1 104 ? -7.768 0.493 16.659 1.00 93.38 104 SER A C 1
ATOM 823 O O . SER A 1 104 ? -7.037 -0.456 16.367 1.00 93.38 104 SER A O 1
ATOM 825 N N . GLN A 1 105 ? -9.082 0.477 16.423 1.00 94.06 105 GLN A N 1
ATOM 826 C CA . GLN A 1 105 ? -9.748 -0.657 15.792 1.00 94.06 105 GLN A CA 1
ATOM 827 C C . GLN A 1 105 ? -9.249 -0.879 14.359 1.00 94.06 105 GLN A C 1
ATOM 829 O O . GLN A 1 105 ? -8.973 -2.017 13.983 1.00 94.06 105 GLN A O 1
ATOM 834 N N . LEU A 1 106 ? -9.074 0.181 13.565 1.00 95.25 106 LEU A N 1
ATOM 835 C CA . LEU A 1 106 ? -8.548 0.064 12.205 1.00 95.25 106 LEU A CA 1
ATOM 836 C C . LEU A 1 106 ? -7.112 -0.481 12.192 1.00 95.25 106 LEU A C 1
ATOM 838 O O . LEU A 1 106 ? -6.802 -1.363 11.395 1.00 95.25 106 LEU A O 1
ATOM 842 N N . GLN A 1 107 ? -6.247 -0.013 13.096 1.00 95.12 107 GLN A N 1
ATOM 843 C CA . GLN A 1 107 ? -4.877 -0.520 13.236 1.00 95.12 107 GLN A CA 1
ATOM 844 C C . GLN A 1 107 ? -4.843 -1.995 13.647 1.00 95.12 107 GLN A C 1
ATOM 846 O O . GLN A 1 107 ? -4.004 -2.750 13.150 1.00 95.12 107 GLN A O 1
ATOM 851 N N . LYS A 1 108 ? -5.748 -2.412 14.540 1.00 95.62 108 LYS A N 1
ATOM 852 C CA . LYS A 1 108 ? -5.917 -3.820 14.912 1.00 95.62 108 LYS A CA 1
ATOM 853 C C . LYS A 1 108 ? -6.303 -4.657 13.691 1.00 95.62 108 LYS A C 1
ATOM 855 O O . LYS A 1 108 ? -5.592 -5.604 13.370 1.00 95.62 108 LYS A O 1
ATOM 860 N N . LEU A 1 109 ? -7.358 -4.260 12.976 1.00 95.81 109 LEU A N 1
ATOM 861 C CA . LEU A 1 109 ? -7.816 -4.959 11.771 1.00 95.81 109 LEU A CA 1
ATOM 862 C C . LEU A 1 109 ? -6.725 -5.023 10.700 1.00 95.81 109 LEU A C 1
ATOM 864 O O . LEU A 1 109 ? -6.532 -6.070 10.095 1.00 95.81 109 LEU A O 1
ATOM 868 N N . PHE A 1 110 ? -5.968 -3.941 10.499 1.00 95.12 110 PHE A N 1
ATOM 869 C CA . PHE A 1 110 ? -4.847 -3.929 9.561 1.00 95.12 110 PHE A CA 1
ATOM 870 C C . PHE A 1 110 ? -3.825 -5.024 9.890 1.00 95.12 110 PHE A C 1
ATOM 872 O O . PHE A 1 110 ? -3.464 -5.800 9.012 1.00 95.12 110 PHE A O 1
ATOM 879 N N . LYS A 1 111 ? -3.401 -5.132 11.156 1.00 93.75 111 LYS A N 1
ATOM 880 C CA . LYS A 1 111 ? -2.420 -6.141 11.594 1.00 93.75 111 LYS A CA 1
ATOM 881 C C . LYS A 1 111 ? -2.954 -7.572 11.526 1.00 93.75 111 LYS A C 1
ATOM 883 O O . LYS A 1 111 ? -2.176 -8.488 11.290 1.00 93.75 111 LYS A O 1
ATOM 888 N N . GLU A 1 112 ? -4.249 -7.763 11.764 1.00 95.12 112 GLU A N 1
ATOM 889 C CA . GLU A 1 112 ? -4.889 -9.084 11.743 1.00 95.12 112 GLU A CA 1
ATOM 890 C C . GLU A 1 112 ? -5.191 -9.569 10.319 1.00 95.12 112 GLU A C 1
ATOM 892 O O . GLU A 1 112 ? -5.098 -10.763 10.048 1.00 95.12 112 GLU A O 1
ATOM 897 N N . MET A 1 113 ? -5.566 -8.659 9.415 1.00 95.62 113 MET A N 1
ATOM 898 C CA . MET A 1 113 ? -6.115 -9.009 8.099 1.00 95.62 113 MET A CA 1
ATOM 899 C C . MET A 1 113 ? -5.124 -8.813 6.951 1.00 95.62 113 MET A C 1
ATOM 901 O O . MET A 1 113 ? -5.168 -9.561 5.976 1.00 95.62 113 MET A O 1
ATOM 905 N N . ILE A 1 114 ? -4.246 -7.809 7.027 1.00 95.88 114 ILE A N 1
ATOM 906 C CA . ILE A 1 114 ? -3.291 -7.493 5.958 1.00 95.88 114 ILE A CA 1
ATOM 907 C C . ILE A 1 114 ? -1.957 -8.168 6.281 1.00 95.88 114 ILE A C 1
ATOM 909 O O . ILE A 1 114 ? -1.003 -7.544 6.746 1.00 95.88 114 ILE A O 1
ATOM 913 N N . THR A 1 115 ? -1.919 -9.482 6.074 1.00 94.25 115 THR A N 1
AT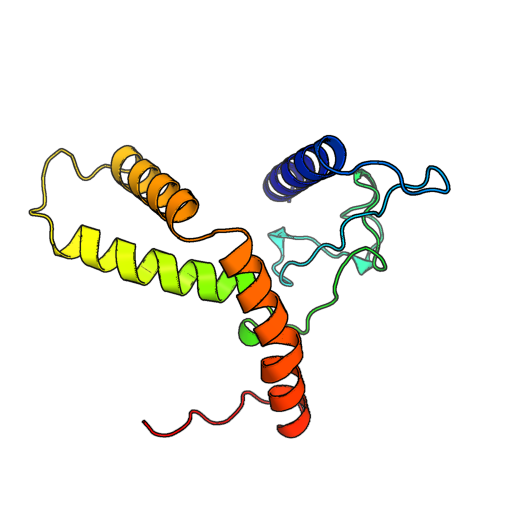OM 914 C CA . THR A 1 115 ? -0.740 -10.319 6.338 1.00 94.25 115 THR A CA 1
ATOM 915 C C . THR A 1 115 ? 0.224 -10.344 5.142 1.00 94.25 115 THR A C 1
ATOM 917 O O . THR A 1 115 ? -0.160 -9.969 4.028 1.00 94.25 115 THR A O 1
ATOM 920 N N . PRO A 1 116 ? 1.475 -10.814 5.314 1.00 92.06 116 PRO A N 1
ATOM 921 C CA . PRO A 1 116 ? 2.384 -11.041 4.189 1.00 92.06 116 PRO A CA 1
ATOM 922 C C . PRO A 1 116 ? 1.785 -11.940 3.097 1.00 92.06 116 PRO A C 1
ATOM 924 O O . PRO A 1 116 ? 1.924 -11.642 1.913 1.00 92.06 116 PRO A O 1
ATOM 927 N N . GLU A 1 117 ? 1.054 -12.989 3.474 1.00 94.69 117 GLU A N 1
ATOM 928 C CA . GLU A 1 117 ? 0.391 -13.911 2.543 1.00 94.69 117 GLU A CA 1
ATOM 929 C C . GLU A 1 117 ? -0.732 -13.213 1.767 1.00 94.69 117 GLU A C 1
ATOM 931 O O . GLU A 1 117 ? -0.885 -13.435 0.565 1.00 94.69 117 GLU A O 1
ATOM 936 N N . TRP A 1 118 ? -1.492 -12.327 2.422 1.00 94.56 118 TRP A N 1
ATOM 937 C CA . TRP A 1 118 ? -2.488 -11.486 1.753 1.00 94.56 118 TRP A CA 1
ATOM 938 C C . TRP A 1 118 ? -1.835 -10.557 0.723 1.00 94.56 118 TRP A C 1
ATOM 940 O O . TRP A 1 118 ? -2.288 -10.472 -0.425 1.00 94.56 118 TRP A O 1
ATOM 950 N N . VAL A 1 119 ? -0.747 -9.883 1.105 1.00 92.94 119 VAL A N 1
ATOM 951 C CA . VAL A 1 119 ? 0.013 -8.995 0.211 1.00 92.94 119 VAL A CA 1
ATOM 952 C C . VAL A 1 119 ? 0.577 -9.778 -0.977 1.00 92.94 119 VAL A C 1
ATOM 954 O O . VAL A 1 119 ? 0.443 -9.340 -2.121 1.00 92.94 119 VAL A O 1
ATOM 957 N N . GLN A 1 120 ? 1.131 -10.969 -0.749 1.00 93.06 120 GLN A N 1
ATOM 958 C CA . GLN A 1 120 ? 1.629 -11.828 -1.822 1.00 93.06 120 GLN A CA 1
ATOM 959 C C . GLN A 1 120 ? 0.501 -12.280 -2.760 1.00 93.06 120 GLN A C 1
ATOM 961 O O . GLN A 1 120 ? 0.623 -12.148 -3.978 1.00 93.06 120 GLN A O 1
ATOM 966 N N . ALA A 1 121 ? -0.622 -12.762 -2.224 1.00 93.75 121 ALA A N 1
ATOM 967 C CA . ALA A 1 121 ? -1.752 -13.228 -3.026 1.00 93.75 121 ALA A CA 1
ATOM 968 C C . ALA A 1 121 ? -2.365 -12.105 -3.880 1.00 93.75 121 ALA A C 1
ATOM 970 O O . ALA A 1 121 ? -2.685 -12.309 -5.054 1.00 93.75 121 ALA A O 1
ATOM 971 N N . THR A 1 122 ? -2.498 -10.903 -3.317 1.00 93.25 122 THR A N 1
ATOM 972 C CA . THR A 1 122 ? -3.006 -9.730 -4.046 1.00 93.25 122 THR A CA 1
ATOM 973 C C . THR A 1 122 ? -2.017 -9.229 -5.101 1.00 93.25 122 THR A C 1
ATOM 975 O O . THR A 1 122 ? -2.444 -8.854 -6.196 1.00 93.25 122 THR A O 1
ATOM 978 N N . THR A 1 123 ? -0.712 -9.320 -4.834 1.00 91.69 123 THR A N 1
ATOM 979 C CA . THR A 1 123 ? 0.347 -9.053 -5.822 1.00 91.69 123 THR A CA 1
ATOM 980 C C . THR A 1 123 ? 0.303 -10.071 -6.966 1.00 91.69 123 THR A C 1
ATOM 982 O O . THR A 1 123 ? 0.277 -9.690 -8.134 1.00 91.69 123 THR A O 1
ATOM 985 N N . HIS A 1 124 ? 0.192 -11.369 -6.670 1.00 93.44 124 HIS A N 1
ATOM 986 C CA . HIS A 1 124 ? 0.041 -12.409 -7.694 1.00 93.44 124 HIS A CA 1
ATOM 987 C C . HIS A 1 124 ? -1.219 -12.197 -8.539 1.00 93.44 124 HIS A C 1
ATOM 989 O O . HIS A 1 124 ? -1.171 -12.326 -9.760 1.00 93.44 124 HIS A O 1
ATOM 995 N N . ARG A 1 125 ? -2.346 -11.824 -7.922 1.00 91.62 125 ARG A N 1
ATOM 996 C CA . ARG A 1 125 ? -3.586 -11.506 -8.643 1.00 91.62 125 ARG A CA 1
ATOM 997 C C . ARG A 1 125 ? -3.396 -10.365 -9.648 1.00 91.62 125 ARG A C 1
ATOM 999 O O . ARG A 1 125 ? -3.933 -10.457 -10.752 1.00 91.62 125 ARG A O 1
ATOM 1006 N N . LEU A 1 126 ? -2.650 -9.315 -9.292 1.00 90.00 126 LEU A N 1
ATOM 1007 C CA . LEU A 1 126 ? -2.348 -8.212 -10.210 1.00 90.00 126 LEU A CA 1
ATOM 1008 C C . LEU A 1 126 ? -1.684 -8.735 -11.490 1.00 90.00 126 LEU A C 1
ATOM 1010 O O . LEU A 1 126 ? -2.196 -8.511 -12.587 1.00 90.00 126 LEU A O 1
ATOM 1014 N N . PHE A 1 127 ? -0.589 -9.480 -11.341 1.00 89.75 127 PHE A N 1
ATOM 1015 C CA . PHE A 1 127 ? 0.217 -9.934 -12.475 1.00 89.75 127 PHE A CA 1
ATOM 1016 C C . PHE A 1 127 ? -0.408 -11.087 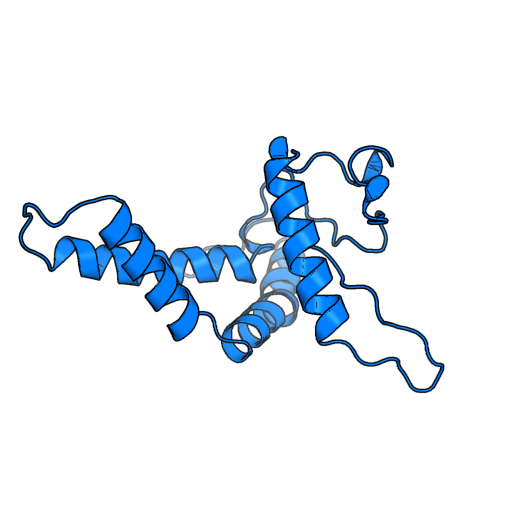-13.261 1.00 89.75 127 PHE A C 1
ATOM 1018 O O . PHE A 1 127 ? -0.287 -11.130 -14.482 1.00 89.75 127 PHE A O 1
ATOM 1025 N N . LEU A 1 128 ? -1.092 -12.012 -12.588 1.00 92.38 128 LEU A N 1
ATOM 1026 C CA . LEU A 1 128 ? -1.612 -13.227 -13.219 1.00 92.38 128 LEU A CA 1
ATOM 1027 C C . LEU A 1 128 ?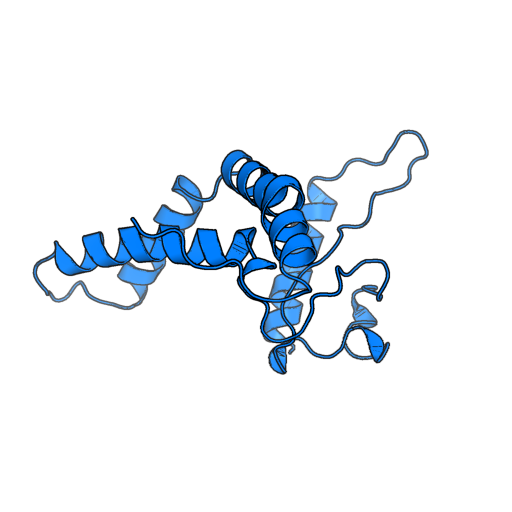 -3.042 -13.083 -13.745 1.00 92.38 128 LEU A C 1
ATOM 1029 O O . LEU A 1 128 ? -3.468 -13.905 -14.552 1.00 92.38 128 LEU A O 1
ATOM 1033 N N . GLN A 1 129 ? -3.805 -12.087 -13.284 1.00 90.62 129 GLN A N 1
ATOM 1034 C CA . GLN A 1 129 ? -5.222 -11.955 -13.641 1.00 90.62 129 GLN A CA 1
ATOM 1035 C C . GLN A 1 129 ? -5.583 -10.556 -14.127 1.00 90.62 129 GLN A C 1
ATOM 1037 O O . GLN A 1 129 ? -6.134 -10.425 -15.218 1.00 90.62 129 GLN A O 1
ATOM 1042 N N . VAL A 1 130 ? -5.282 -9.515 -13.345 1.00 89.38 130 VAL A N 1
ATOM 1043 C CA . VAL A 1 130 ? -5.728 -8.148 -13.663 1.00 89.38 130 VAL A CA 1
ATOM 1044 C C . VAL A 1 130 ? -5.030 -7.626 -14.914 1.00 89.38 130 VAL A C 1
ATOM 1046 O O . VAL A 1 130 ? -5.709 -7.283 -15.876 1.00 89.38 130 VAL A O 1
ATOM 1049 N N . LEU A 1 131 ? -3.693 -7.639 -14.948 1.00 88.94 131 LEU A N 1
ATOM 1050 C CA . LEU A 1 131 ? -2.938 -7.147 -16.104 1.00 88.94 131 LEU A CA 1
ATOM 1051 C C . LEU A 1 131 ? -3.294 -7.893 -17.404 1.00 88.94 131 LEU A C 1
ATOM 1053 O O . LEU A 1 131 ? -3.615 -7.218 -18.384 1.00 88.94 131 LEU A O 1
ATOM 1057 N N . PRO A 1 132 ? -3.328 -9.243 -17.448 1.00 91.19 132 PRO A N 1
ATOM 1058 C CA . PRO A 1 132 ? -3.762 -9.957 -18.647 1.00 91.19 132 PRO A CA 1
ATOM 1059 C C . PRO A 1 132 ? -5.184 -9.598 -19.091 1.00 91.19 132 PRO A C 1
ATOM 1061 O O . PRO A 1 132 ? -5.423 -9.432 -20.286 1.00 91.19 132 PRO A O 1
ATOM 1064 N N . ALA A 1 133 ? -6.126 -9.447 -18.154 1.00 89.94 133 ALA A N 1
ATOM 1065 C CA . ALA A 1 133 ? -7.504 -9.089 -18.481 1.00 89.94 133 ALA A CA 1
ATOM 1066 C C . ALA A 1 133 ? -7.609 -7.667 -19.051 1.00 89.94 133 ALA A C 1
ATOM 1068 O O . ALA A 1 133 ? -8.298 -7.462 -20.051 1.00 89.94 133 ALA A O 1
ATOM 1069 N N . THR A 1 134 ? -6.898 -6.702 -18.466 1.00 89.31 134 THR A N 1
ATOM 1070 C CA . THR A 1 134 ? -6.846 -5.318 -18.956 1.00 89.31 134 THR A CA 1
ATOM 1071 C C . THR A 1 134 ? -6.203 -5.250 -20.343 1.00 89.31 134 THR A C 1
ATOM 1073 O O . THR A 1 134 ? -6.718 -4.563 -21.226 1.00 89.31 134 THR A O 1
ATOM 1076 N N . LEU A 1 135 ? -5.134 -6.016 -20.590 1.00 90.62 135 LEU A N 1
ATOM 1077 C CA . LEU A 1 135 ? -4.518 -6.122 -21.918 1.00 90.62 135 LEU A CA 1
ATOM 1078 C C . LEU A 1 135 ? -5.477 -6.732 -22.950 1.00 90.62 135 LEU A C 1
ATOM 1080 O O . LEU A 1 135 ? -5.635 -6.177 -24.036 1.00 90.62 135 LEU A O 1
ATOM 1084 N N . ALA A 1 136 ? -6.169 -7.823 -22.608 1.00 90.31 136 ALA A N 1
ATOM 1085 C CA . ALA A 1 136 ? -7.165 -8.448 -23.483 1.00 90.31 136 ALA A CA 1
ATOM 1086 C C . ALA A 1 136 ? -8.356 -7.519 -23.788 1.00 90.31 136 ALA A C 1
ATOM 1088 O O . ALA A 1 136 ? -8.937 -7.589 -24.869 1.00 90.31 136 ALA A O 1
ATOM 1089 N N . ALA A 1 137 ? -8.694 -6.621 -22.861 1.00 89.69 137 ALA A N 1
ATOM 1090 C CA . ALA A 1 137 ? -9.715 -5.591 -23.031 1.00 89.69 137 ALA A CA 1
ATOM 1091 C C . ALA A 1 137 ? -9.206 -4.324 -23.757 1.00 89.69 137 ALA A C 1
ATOM 1093 O O . ALA A 1 137 ? -9.931 -3.328 -23.840 1.00 89.69 137 ALA A O 1
ATOM 1094 N N . GLY A 1 138 ? -7.968 -4.323 -24.266 1.00 90.38 138 GLY A N 1
ATOM 1095 C CA . GLY A 1 138 ? -7.382 -3.180 -24.970 1.00 90.38 138 GLY A CA 1
ATOM 1096 C C . GLY A 1 138 ? -7.151 -1.959 -24.074 1.00 90.38 138 GLY A C 1
ATOM 1097 O O . GLY A 1 138 ? -7.299 -0.831 -24.534 1.00 90.38 138 GLY A O 1
ATOM 1098 N N . GLY A 1 139 ? -6.848 -2.173 -22.790 1.00 86.75 139 GLY A N 1
ATOM 1099 C CA . GLY A 1 139 ? -6.647 -1.110 -21.799 1.00 86.75 139 GLY A CA 1
ATOM 1100 C C . GLY A 1 139 ? -7.925 -0.631 -21.106 1.00 86.75 139 GLY A C 1
ATOM 1101 O O . GLY A 1 139 ? -7.859 0.256 -20.261 1.00 86.75 139 GLY A O 1
ATOM 1102 N N . ASN A 1 140 ? -9.085 -1.205 -21.435 1.00 86.56 140 ASN A N 1
ATOM 1103 C CA . ASN A 1 140 ? -10.342 -0.897 -20.757 1.00 86.56 140 ASN A CA 1
ATOM 1104 C C . ASN A 1 140 ? -10.524 -1.745 -19.495 1.00 86.56 140 ASN A C 1
ATOM 1106 O O . ASN A 1 140 ? -9.976 -2.842 -19.376 1.00 86.56 140 ASN A O 1
ATOM 1110 N N . TYR A 1 141 ? -11.387 -1.278 -18.591 1.00 82.62 141 TYR A N 1
ATOM 1111 C CA . TYR A 1 141 ? -11.868 -2.112 -17.495 1.00 82.62 141 TYR A CA 1
ATOM 1112 C C . TYR A 1 141 ? -12.556 -3.367 -18.045 1.00 82.62 141 TYR A C 1
ATOM 1114 O O . TYR A 1 141 ? -13.454 -3.243 -18.890 1.00 82.62 141 TYR A O 1
ATOM 1122 N N . PRO A 1 142 ? -12.205 -4.568 -17.549 1.00 72.00 142 PRO A N 1
ATOM 1123 C CA . PRO A 1 142 ? -12.912 -5.779 -17.920 1.00 72.00 142 PRO A CA 1
ATOM 1124 C C . PRO A 1 142 ? -14.407 -5.630 -17.606 1.00 72.00 142 PRO A C 1
ATOM 1126 O O . PRO A 1 142 ? -14.766 -5.106 -16.542 1.00 72.00 142 PRO A O 1
ATOM 1129 N N . PRO A 1 143 ? -15.305 -6.082 -18.498 1.00 70.25 143 PRO A N 1
ATOM 1130 C CA . PRO A 1 143 ? -16.734 -6.006 -18.245 1.00 70.25 143 PRO A CA 1
ATOM 1131 C C . PRO A 1 143 ? -17.063 -6.740 -16.943 1.00 70.25 143 PRO A C 1
ATOM 1133 O O . PRO A 1 143 ? -16.593 -7.856 -16.708 1.00 70.25 143 PRO A O 1
ATOM 1136 N N . LYS A 1 144 ? -17.882 -6.114 -16.087 1.00 68.50 144 LYS A N 1
ATOM 1137 C CA . LYS A 1 144 ? -18.367 -6.759 -14.862 1.00 68.50 144 LYS A CA 1
ATOM 1138 C C . LYS A 1 144 ? -19.025 -8.079 -15.253 1.00 68.50 144 LYS A C 1
ATOM 1140 O O . LYS A 1 144 ? -20.004 -8.079 -16.001 1.00 68.50 144 LYS A O 1
ATOM 1145 N N . GLN A 1 145 ? -18.502 -9.194 -14.745 1.00 57.66 145 GLN A N 1
ATOM 1146 C CA . GLN A 1 145 ? -19.201 -10.468 -14.856 1.00 57.66 145 GLN A CA 1
ATOM 1147 C C . GLN A 1 145 ? -20.574 -10.289 -14.204 1.00 57.66 145 GLN A C 1
ATOM 1149 O O . GLN A 1 145 ? -20.660 -9.867 -13.048 1.00 57.66 145 GLN A O 1
ATOM 1154 N N . LYS A 1 146 ? -21.642 -10.534 -14.971 1.00 45.31 146 LYS A N 1
ATOM 1155 C CA . LYS A 1 146 ? -23.003 -10.563 -14.434 1.00 45.31 146 LYS A CA 1
ATOM 1156 C C . LYS A 1 146 ? -23.028 -11.672 -13.379 1.00 45.31 146 LYS A C 1
ATOM 1158 O O . LYS A 1 146 ? -22.852 -12.834 -13.732 1.00 45.31 146 LYS A O 1
ATOM 1163 N N . ARG A 1 147 ? -23.123 -11.282 -12.110 1.00 38.56 147 ARG A N 1
ATOM 1164 C CA . ARG A 1 147 ? -23.435 -12.193 -11.007 1.00 38.56 147 ARG A CA 1
ATOM 1165 C C . ARG A 1 147 ? -24.924 -12.482 -11.005 1.00 38.56 147 ARG A C 1
ATOM 1167 O O . ARG A 1 147 ? -25.679 -11.543 -11.348 1.00 38.56 147 ARG A O 1
#